Protein AF-A0AAD4BU66-F1 (afdb_monomer_lite)

Structure (mmCIF, N/CA/C/O backbone):
data_AF-A0AAD4BU66-F1
#
_entry.id   AF-A0AAD4BU66-F1
#
loop_
_atom_site.group_PDB
_atom_site.id
_atom_site.type_symbol
_atom_site.label_atom_id
_atom_site.label_alt_id
_atom_site.label_comp_id
_atom_site.label_asym_id
_atom_site.label_entity_id
_atom_site.label_seq_id
_atom_site.pdbx_PDB_ins_code
_atom_site.Cartn_x
_atom_site.Cartn_y
_atom_site.Cartn_z
_atom_site.occupancy
_atom_site.B_iso_or_equiv
_atom_site.auth_seq_id
_atom_site.auth_comp_id
_atom_site.auth_asym_id
_atom_site.auth_atom_id
_atom_site.pdbx_PDB_model_num
ATOM 1 N N . GLY A 1 1 ? -29.929 14.493 -2.819 1.00 46.84 1 GLY A N 1
ATOM 2 C CA . GLY A 1 1 ? -29.014 13.567 -3.515 1.00 46.84 1 GLY A CA 1
ATOM 3 C C . GLY A 1 1 ? -27.777 13.382 -2.666 1.00 46.84 1 GLY A C 1
ATOM 4 O O . GLY A 1 1 ? -27.265 14.377 -2.174 1.00 46.84 1 GLY A O 1
ATOM 5 N N . HIS A 1 2 ? -27.342 12.146 -2.421 1.00 49.12 2 HIS A N 1
ATOM 6 C CA . HIS A 1 2 ? -26.106 11.890 -1.675 1.00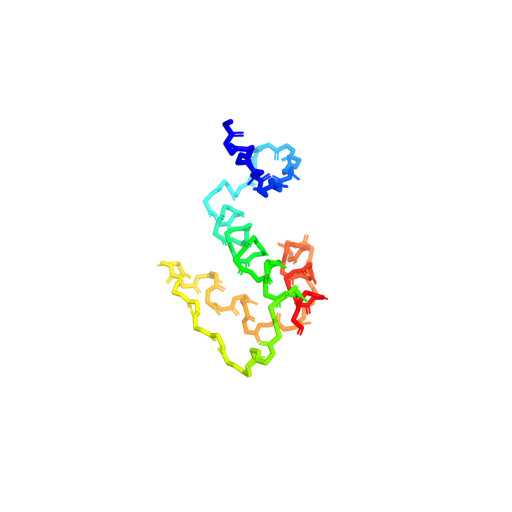 49.12 2 HIS A CA 1
ATOM 7 C C . HIS A 1 2 ? -24.897 12.313 -2.525 1.00 49.12 2 HIS A C 1
ATOM 9 O O . HIS A 1 2 ? -24.740 11.824 -3.643 1.00 49.12 2 HIS A O 1
ATOM 15 N N . GLN A 1 3 ? -24.056 13.221 -2.020 1.00 53.81 3 GLN A N 1
ATOM 16 C CA . GLN A 1 3 ? -22.752 13.475 -2.631 1.00 53.81 3 GLN A CA 1
ATOM 17 C C . GLN A 1 3 ? -21.853 12.265 -2.379 1.00 53.81 3 GLN A C 1
ATOM 19 O O . GLN A 1 3 ? -21.502 11.970 -1.240 1.00 53.81 3 GLN A O 1
ATOM 24 N N . VAL A 1 4 ? -21.485 11.562 -3.447 1.00 63.84 4 VAL A N 1
ATOM 25 C CA . VAL A 1 4 ? -20.473 10.508 -3.387 1.00 63.84 4 VAL A CA 1
ATOM 26 C C . VAL A 1 4 ? -19.108 11.182 -3.490 1.00 63.84 4 VAL A C 1
ATOM 28 O O . VAL A 1 4 ? -18.745 11.699 -4.547 1.00 63.84 4 VAL A O 1
ATOM 31 N N . SER A 1 5 ? -18.354 11.209 -2.392 1.00 74.12 5 SER A N 1
ATOM 32 C CA . SER A 1 5 ? -16.953 11.625 -2.421 1.00 74.12 5 SER A CA 1
ATOM 33 C C . SER A 1 5 ? -16.086 10.461 -2.913 1.00 74.12 5 SER A C 1
ATOM 35 O O . SER A 1 5 ? -16.281 9.309 -2.534 1.00 74.12 5 SER A O 1
ATOM 37 N N . SER A 1 6 ? -15.136 10.748 -3.805 1.00 79.81 6 SER A N 1
ATOM 38 C CA . SER A 1 6 ? -14.190 9.749 -4.320 1.00 79.81 6 SER A CA 1
ATOM 39 C C . SER A 1 6 ? -12.791 10.037 -3.791 1.00 79.81 6 SER A C 1
ATOM 41 O O . SER A 1 6 ? -12.287 11.144 -4.006 1.00 79.81 6 SER A O 1
ATOM 43 N N . LEU A 1 7 ? -12.139 9.047 -3.183 1.00 83.44 7 LEU A N 1
ATOM 44 C CA . LEU A 1 7 ? -10.723 9.135 -2.841 1.00 83.44 7 LEU A CA 1
ATOM 45 C C . LEU A 1 7 ? -9.879 8.975 -4.115 1.00 83.44 7 LEU A C 1
ATOM 47 O O . LEU A 1 7 ? -10.098 8.055 -4.902 1.00 83.44 7 LEU A O 1
ATOM 51 N N . ARG A 1 8 ? -8.936 9.892 -4.349 1.00 84.19 8 ARG A N 1
ATOM 52 C CA . ARG A 1 8 ? -8.098 9.908 -5.558 1.00 84.19 8 ARG A CA 1
ATOM 53 C C . ARG A 1 8 ? -6.639 10.107 -5.182 1.00 84.19 8 ARG A C 1
ATOM 55 O O . ARG A 1 8 ? -6.321 11.018 -4.426 1.00 84.19 8 ARG A O 1
ATOM 62 N N . PHE A 1 9 ? -5.758 9.315 -5.782 1.00 80.44 9 PHE A N 1
ATOM 63 C CA . PHE A 1 9 ? -4.313 9.481 -5.665 1.00 80.44 9 PHE A CA 1
ATOM 64 C C . PHE A 1 9 ? -3.755 10.001 -6.992 1.00 80.44 9 PHE A C 1
ATOM 66 O O . PHE A 1 9 ? -3.975 9.393 -8.041 1.00 80.44 9 PHE A O 1
ATOM 73 N N . LYS A 1 10 ? -3.052 11.138 -6.970 1.00 80.12 10 LYS A N 1
ATOM 74 C CA . LYS A 1 10 ? -2.445 11.714 -8.177 1.00 80.12 10 LYS A CA 1
ATOM 75 C C . LYS A 1 10 ? -1.039 11.155 -8.362 1.00 80.12 10 LYS A C 1
ATOM 77 O O . LYS A 1 10 ? -0.157 11.395 -7.544 1.00 80.12 10 LYS A O 1
ATOM 82 N N . LEU A 1 11 ? -0.835 10.431 -9.457 1.00 72.69 11 LEU A N 1
ATOM 83 C CA . LEU A 1 11 ? 0.488 9.997 -9.893 1.00 72.69 11 LEU A CA 1
ATOM 84 C C . LEU A 1 11 ? 1.122 11.065 -10.793 1.00 72.69 11 LEU A C 1
ATOM 86 O O . LEU A 1 11 ? 0.442 11.673 -11.617 1.00 72.69 11 LEU A O 1
ATOM 90 N N . ALA A 1 12 ? 2.431 11.270 -10.643 1.00 68.44 12 ALA A N 1
ATOM 91 C CA . ALA A 1 12 ? 3.238 12.013 -11.610 1.00 68.44 12 ALA A CA 1
ATOM 92 C C . ALA A 1 12 ? 3.447 11.191 -12.905 1.00 68.44 12 ALA A C 1
ATOM 94 O O . ALA A 1 12 ? 2.954 10.069 -13.007 1.00 68.44 12 ALA A O 1
ATOM 95 N N . SER A 1 13 ? 4.184 11.760 -13.870 1.00 65.31 13 SER A N 1
ATOM 96 C CA . SER A 1 13 ? 4.455 11.244 -15.230 1.00 65.31 13 SER A CA 1
ATOM 97 C C . SER A 1 13 ? 4.367 9.715 -15.416 1.00 65.31 13 SER A C 1
ATOM 99 O O . SER A 1 13 ? 4.955 8.923 -14.668 1.00 65.31 13 SER A O 1
ATOM 101 N N . ASP A 1 14 ? 3.655 9.312 -16.470 1.00 60.00 14 ASP A N 1
ATOM 102 C CA . ASP A 1 14 ? 3.239 7.939 -16.778 1.00 60.00 14 ASP A CA 1
ATOM 103 C C . ASP A 1 14 ? 4.346 7.045 -17.364 1.00 60.00 14 ASP A C 1
ATOM 105 O O . ASP A 1 14 ? 4.161 5.833 -17.488 1.00 60.00 14 ASP A O 1
ATOM 109 N N . LYS A 1 15 ? 5.508 7.625 -17.683 1.00 58.09 15 LYS A N 1
ATOM 110 C CA . LYS A 1 15 ? 6.513 7.019 -18.567 1.00 58.09 15 LYS A CA 1
ATOM 111 C C . LYS A 1 15 ? 7.222 5.769 -18.039 1.00 58.09 15 LYS A C 1
ATOM 113 O O . LYS A 1 15 ? 7.998 5.187 -18.780 1.00 58.09 15 LYS A O 1
ATOM 118 N N . ASN A 1 16 ? 6.981 5.326 -16.802 1.00 54.12 16 ASN A N 1
ATOM 119 C CA . ASN A 1 16 ? 7.581 4.097 -16.270 1.00 54.12 16 ASN A CA 1
ATOM 120 C C . ASN A 1 16 ? 6.727 3.464 -15.149 1.00 54.12 16 ASN A C 1
ATOM 122 O O . ASN A 1 16 ? 6.372 4.143 -14.181 1.00 54.12 16 ASN A O 1
ATOM 126 N N . HIS A 1 17 ? 6.470 2.149 -15.248 1.00 60.50 17 HIS A N 1
ATOM 127 C CA . HIS A 1 17 ? 5.844 1.270 -14.231 1.00 60.50 17 HIS A CA 1
ATOM 128 C C . HIS A 1 17 ? 4.319 1.374 -14.016 1.00 60.50 17 HIS A C 1
ATOM 130 O O . HIS A 1 17 ? 3.846 1.253 -12.887 1.00 60.50 17 HIS A O 1
ATOM 136 N N . ARG A 1 18 ? 3.530 1.537 -15.086 1.00 61.84 18 ARG A N 1
ATOM 137 C CA . ARG A 1 18 ? 2.070 1.768 -15.020 1.00 61.84 18 ARG A CA 1
ATOM 138 C C . ARG A 1 18 ? 1.293 0.748 -14.171 1.00 61.84 18 ARG A C 1
ATOM 140 O O . ARG A 1 18 ? 0.479 1.149 -13.350 1.00 61.84 18 ARG A O 1
ATOM 147 N N . VAL A 1 19 ? 1.573 -0.551 -14.320 1.00 63.12 19 VAL A N 1
ATOM 148 C CA . VAL A 1 19 ? 0.815 -1.597 -13.602 1.00 63.12 19 VAL A CA 1
ATOM 149 C C . VAL A 1 19 ? 1.304 -1.787 -12.163 1.00 63.12 19 VAL A C 1
ATOM 151 O O . VAL A 1 19 ? 0.491 -1.847 -11.253 1.00 63.12 19 VAL A O 1
ATOM 154 N N . TYR A 1 20 ? 2.623 -1.801 -11.930 1.00 66.56 20 TYR A N 1
ATOM 155 C CA . TYR A 1 20 ? 3.165 -1.894 -10.566 1.00 66.56 20 TYR A CA 1
ATOM 156 C C . TYR A 1 20 ? 2.735 -0.693 -9.713 1.00 66.56 20 TYR A C 1
ATOM 158 O O . TYR A 1 20 ? 2.265 -0.868 -8.599 1.00 66.56 20 TYR A O 1
ATOM 166 N N . LYS A 1 21 ? 2.798 0.530 -10.257 1.00 74.88 21 LYS A N 1
ATOM 167 C CA . LYS A 1 21 ? 2.341 1.737 -9.552 1.00 74.88 21 LYS A CA 1
ATOM 168 C C . LYS A 1 21 ? 0.841 1.713 -9.254 1.00 74.88 21 LYS A C 1
ATOM 170 O O . LYS A 1 21 ? 0.451 2.176 -8.189 1.00 74.88 21 LYS A O 1
ATOM 175 N N . ALA A 1 22 ? 0.015 1.193 -10.165 1.00 79.31 22 ALA A N 1
ATOM 176 C CA . ALA A 1 22 ? -1.433 1.130 -9.967 1.00 79.31 22 ALA A CA 1
ATOM 177 C C . ALA A 1 22 ? -1.810 0.241 -8.773 1.00 79.31 22 ALA A C 1
ATOM 179 O O . ALA A 1 22 ? -2.646 0.629 -7.964 1.00 79.31 22 ALA A O 1
ATOM 180 N N . GLU A 1 23 ? -1.147 -0.904 -8.624 1.00 83.25 23 GLU A N 1
ATOM 181 C CA . GLU A 1 23 ? -1.380 -1.819 -7.506 1.00 83.25 23 GLU A CA 1
ATOM 182 C C . GLU A 1 23 ? -0.945 -1.209 -6.163 1.00 83.25 23 GLU A C 1
ATOM 184 O O . GLU A 1 23 ? -1.700 -1.246 -5.194 1.00 83.25 23 GLU A O 1
ATOM 189 N N . MET A 1 24 ? 0.212 -0.533 -6.126 1.00 84.81 24 MET A N 1
ATOM 190 C CA . MET A 1 24 ? 0.667 0.209 -4.938 1.00 84.81 24 MET A CA 1
ATOM 191 C C . MET A 1 24 ? -0.300 1.340 -4.567 1.00 84.81 24 MET A C 1
ATOM 193 O O . MET A 1 24 ? -0.630 1.529 -3.400 1.00 84.81 24 MET A O 1
ATOM 197 N N . VAL A 1 25 ? -0.805 2.079 -5.558 1.00 86.56 25 VAL A N 1
ATOM 198 C CA . VAL A 1 25 ? -1.830 3.106 -5.331 1.00 86.56 25 VAL A CA 1
ATOM 199 C C . VAL A 1 25 ? -3.123 2.494 -4.799 1.00 86.56 25 VAL A C 1
ATOM 201 O O . VAL A 1 25 ? -3.715 3.052 -3.878 1.00 86.56 25 VAL A O 1
ATOM 204 N N . GLY A 1 26 ? -3.542 1.344 -5.329 1.00 86.56 26 GLY A N 1
ATOM 205 C CA . GLY A 1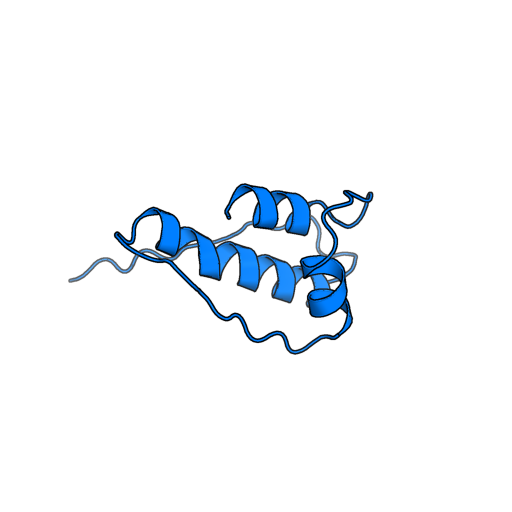 26 ? -4.694 0.601 -4.822 1.00 86.56 26 GLY A CA 1
ATOM 206 C C . GLY A 1 26 ? -4.550 0.261 -3.340 1.00 86.56 26 GLY A C 1
ATOM 207 O O . GLY A 1 26 ? -5.484 0.478 -2.574 1.00 86.56 26 GLY A O 1
ATOM 208 N N . MET A 1 27 ? -3.360 -0.171 -2.914 1.00 88.56 27 MET A N 1
ATOM 209 C CA . MET A 1 27 ? -3.068 -0.433 -1.501 1.00 88.56 27 MET A CA 1
ATOM 210 C C . MET A 1 27 ? -3.190 0.819 -0.628 1.00 88.56 27 MET A C 1
ATOM 212 O O . MET A 1 27 ? -3.852 0.769 0.405 1.00 88.56 27 MET A O 1
ATOM 216 N N . ILE A 1 28 ? -2.594 1.943 -1.047 1.00 88.69 28 ILE A N 1
ATOM 217 C CA . ILE A 1 28 ? -2.666 3.223 -0.318 1.00 88.69 28 ILE A CA 1
ATOM 218 C C . ILE A 1 28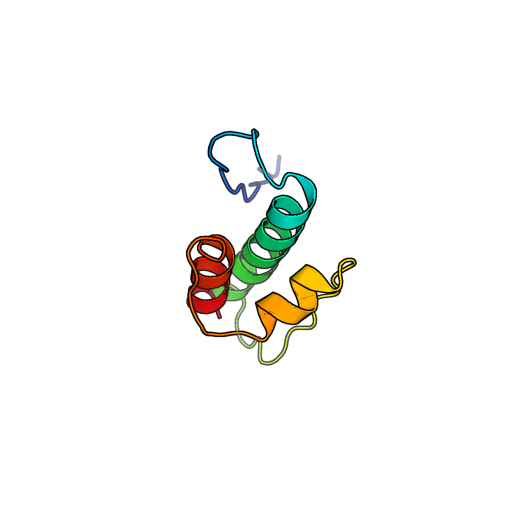 ? -4.127 3.662 -0.160 1.00 88.69 28 ILE A C 1
ATOM 220 O O . ILE A 1 28 ? -4.566 4.008 0.935 1.00 88.69 28 ILE A O 1
ATOM 224 N N . LEU A 1 29 ? -4.894 3.613 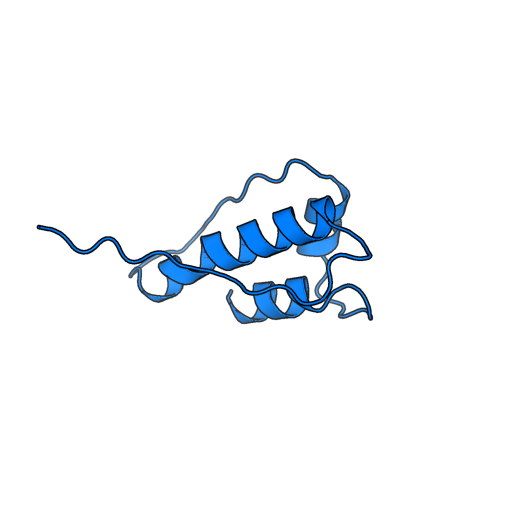-1.250 1.00 89.38 29 LEU A N 1
ATOM 225 C CA . LEU A 1 29 ? -6.304 3.996 -1.255 1.00 89.38 29 LEU A CA 1
ATOM 226 C C . LEU A 1 29 ? -7.177 3.040 -0.433 1.00 89.38 29 LEU A C 1
ATOM 228 O O . LEU A 1 29 ? -8.191 3.476 0.100 1.00 89.38 29 LEU A O 1
ATOM 232 N N . ALA A 1 30 ? -6.806 1.762 -0.317 1.00 88.44 30 ALA A N 1
ATOM 233 C CA . ALA A 1 30 ? -7.545 0.784 0.477 1.00 88.44 30 ALA A CA 1
ATOM 234 C C . ALA A 1 30 ? -7.382 1.003 1.989 1.00 88.44 30 ALA A C 1
ATOM 236 O O . ALA A 1 30 ? -8.316 0.733 2.743 1.00 88.44 30 ALA A O 1
ATOM 237 N N . VAL A 1 31 ? -6.221 1.497 2.438 1.00 88.56 31 VAL A N 1
ATOM 238 C CA . VAL A 1 31 ? -5.966 1.745 3.869 1.00 88.56 31 VAL A CA 1
ATOM 239 C C . VAL A 1 31 ? -6.409 3.128 4.334 1.00 88.56 31 VAL A C 1
ATOM 241 O O . VAL A 1 31 ? -6.740 3.297 5.503 1.00 88.56 31 VAL A O 1
ATOM 244 N N . GLU A 1 32 ? -6.488 4.111 3.439 1.00 87.62 32 GLU A N 1
ATOM 245 C CA . GLU A 1 32 ? -6.842 5.486 3.809 1.00 87.62 32 GLU A CA 1
ATOM 246 C C . GLU A 1 32 ? -8.205 5.609 4.533 1.00 87.62 32 GLU A C 1
ATOM 248 O O . GLU A 1 32 ? -8.252 6.256 5.580 1.00 87.62 32 GLU A O 1
ATOM 253 N N . PRO A 1 33 ? -9.305 4.951 4.099 1.00 86.94 33 PRO A N 1
ATOM 254 C CA . PRO A 1 33 ? -10.586 5.009 4.810 1.00 86.94 33 PRO A CA 1
ATOM 255 C C . PRO A 1 33 ? -10.546 4.350 6.196 1.00 86.94 33 PRO A C 1
ATOM 257 O O . PRO A 1 33 ? -11.367 4.656 7.067 1.00 86.94 33 PRO A O 1
ATOM 260 N N . LEU A 1 34 ? -9.592 3.442 6.427 1.00 85.88 34 LEU A N 1
ATOM 261 C CA . LEU A 1 34 ? -9.462 2.741 7.702 1.00 85.88 34 LEU A CA 1
ATOM 262 C C . LEU A 1 34 ? -9.025 3.681 8.824 1.00 85.88 34 LEU A C 1
ATOM 264 O O . LEU A 1 34 ? -9.429 3.467 9.961 1.00 85.88 34 LEU A O 1
ATOM 268 N N . LYS A 1 35 ? -8.307 4.767 8.510 1.00 82.94 35 LYS A N 1
ATOM 269 C CA . LYS A 1 35 ? -7.923 5.801 9.486 1.00 82.94 35 LYS A CA 1
ATOM 270 C C . LYS A 1 35 ? -9.128 6.434 10.184 1.00 82.94 35 LYS A C 1
ATOM 272 O O . LYS A 1 35 ? -9.039 6.835 11.340 1.00 82.94 35 LYS A O 1
ATOM 277 N N . SER A 1 36 ? -10.265 6.524 9.493 1.00 83.06 36 SER A N 1
ATOM 278 C CA . SER A 1 36 ? -11.520 7.047 10.049 1.00 83.06 36 SER A CA 1
ATOM 279 C C . SER A 1 36 ? -12.428 5.955 10.628 1.00 83.06 36 SER A C 1
ATOM 281 O O . SER A 1 36 ? -13.447 6.265 11.246 1.00 83.06 36 SER A O 1
ATOM 283 N N . THR A 1 37 ? -12.073 4.678 10.458 1.00 83.50 37 THR A N 1
ATOM 284 C CA . THR A 1 37 ? -12.859 3.538 10.938 1.00 83.50 37 THR A CA 1
ATOM 285 C C . THR A 1 37 ? -12.392 3.140 12.339 1.00 83.50 37 THR A C 1
ATOM 287 O O . THR A 1 37 ? -11.255 2.721 12.540 1.00 83.50 37 THR A O 1
ATOM 290 N N . ARG A 1 38 ? -13.269 3.242 13.345 1.00 83.44 38 ARG A N 1
ATOM 291 C CA . ARG A 1 38 ? -12.927 2.833 14.719 1.00 83.44 38 ARG A CA 1
ATOM 292 C C . ARG A 1 38 ? -12.801 1.304 14.824 1.00 83.44 38 ARG A C 1
ATOM 294 O O . ARG A 1 38 ? -13.625 0.579 14.279 1.00 83.44 38 ARG A O 1
ATOM 301 N N . HIS A 1 39 ? -11.825 0.836 15.607 1.00 83.38 39 HIS A N 1
ATOM 302 C CA . HIS A 1 39 ? -11.613 -0.574 15.992 1.00 83.38 39 HIS A CA 1
ATOM 303 C C . HIS A 1 39 ? -11.130 -1.546 14.896 1.00 83.38 39 HIS A C 1
ATOM 305 O O . HIS A 1 39 ? -11.291 -2.760 15.038 1.00 83.38 39 HIS A O 1
ATOM 311 N N . VAL A 1 40 ? -10.471 -1.067 13.838 1.00 84.44 40 VAL A N 1
ATOM 312 C CA . VAL A 1 40 ? -9.814 -1.961 12.869 1.00 84.44 40 VAL A CA 1
ATOM 313 C C . VAL A 1 40 ? -8.517 -2.512 13.469 1.00 84.44 40 VAL A C 1
ATOM 315 O O . VAL A 1 40 ? -7.568 -1.773 13.698 1.00 84.44 40 VAL A O 1
ATOM 318 N N . ARG A 1 41 ? -8.472 -3.823 13.739 1.00 83.69 41 ARG A N 1
ATOM 319 C CA . ARG A 1 41 ? -7.278 -4.514 14.275 1.00 83.69 41 ARG A CA 1
ATOM 320 C C . ARG A 1 41 ? -6.486 -5.295 13.230 1.00 83.69 41 ARG A C 1
ATOM 322 O O . ARG A 1 41 ? -5.306 -5.562 13.431 1.00 83.69 41 ARG A O 1
ATOM 329 N N . LYS A 1 42 ? -7.141 -5.729 12.153 1.00 86.88 42 LYS A N 1
ATOM 330 C CA . LYS A 1 42 ? -6.531 -6.549 11.106 1.00 86.88 42 LYS A CA 1
ATOM 331 C C . LYS A 1 42 ? -7.221 -6.290 9.776 1.00 86.88 42 LYS A C 1
ATOM 333 O O . LYS A 1 42 ? -8.443 -6.203 9.718 1.00 86.88 42 LYS A O 1
ATOM 338 N N . VAL A 1 43 ? -6.420 -6.218 8.722 1.00 85.69 43 VAL A N 1
ATOM 339 C CA . VAL A 1 43 ? -6.853 -6.022 7.336 1.00 85.69 43 VAL A CA 1
ATOM 340 C C . VAL A 1 43 ? -6.125 -7.053 6.490 1.00 85.69 43 VAL A C 1
ATOM 342 O O . VAL A 1 43 ? -4.967 -7.368 6.759 1.00 85.69 43 VAL A O 1
ATOM 345 N N . SER A 1 44 ? -6.803 -7.601 5.488 1.00 89.06 44 SER A N 1
ATOM 346 C CA . SER A 1 44 ? -6.175 -8.461 4.484 1.00 89.06 44 SER A CA 1
ATOM 347 C C . SER A 1 44 ? -6.336 -7.803 3.122 1.00 89.06 44 SER A C 1
ATOM 349 O O . SER A 1 44 ? -7.452 -7.473 2.732 1.00 89.06 44 SER A O 1
ATOM 351 N N . LEU A 1 45 ? -5.223 -7.598 2.420 1.00 86.50 45 LEU A N 1
ATOM 352 C CA . LEU A 1 45 ? -5.193 -7.060 1.062 1.00 86.50 45 LEU A CA 1
ATOM 353 C C . LEU A 1 45 ? -4.726 -8.165 0.114 1.00 86.50 45 LEU A C 1
ATOM 355 O O . LEU A 1 45 ? -3.691 -8.789 0.353 1.00 86.50 45 LEU A O 1
ATOM 359 N N . ALA A 1 46 ? -5.495 -8.413 -0.945 1.00 86.81 46 ALA A N 1
ATOM 360 C CA . ALA A 1 46 ? -5.117 -9.332 -2.011 1.00 86.81 46 ALA A CA 1
ATOM 361 C C . ALA A 1 46 ? -4.429 -8.550 -3.135 1.00 86.81 46 ALA A C 1
ATOM 363 O O . ALA A 1 46 ? -4.953 -7.539 -3.597 1.00 86.81 46 ALA A O 1
ATOM 364 N N . LEU A 1 47 ? -3.257 -9.027 -3.545 1.00 85.06 47 LEU A N 1
ATOM 365 C CA . LEU A 1 47 ? -2.409 -8.424 -4.572 1.00 85.06 47 LEU A CA 1
ATOM 366 C C . LEU A 1 47 ? -2.199 -9.455 -5.678 1.00 85.06 47 LEU A C 1
ATOM 368 O O . LEU A 1 47 ? -1.956 -10.629 -5.384 1.00 85.06 47 LEU A O 1
ATOM 372 N N . ASP A 1 48 ? -2.312 -9.033 -6.933 1.00 83.19 48 ASP A N 1
ATOM 373 C CA . ASP A 1 48 ? -2.190 -9.922 -8.087 1.00 83.19 48 ASP A CA 1
ATOM 374 C C . ASP A 1 48 ? -0.722 -10.148 -8.482 1.00 83.19 48 ASP A C 1
ATOM 376 O O . ASP A 1 48 ? -0.372 -11.184 -9.060 1.00 83.19 48 ASP A O 1
ATOM 380 N N . ARG A 1 49 ? 0.177 -9.228 -8.105 1.00 80.94 49 ARG A N 1
ATOM 381 C CA . ARG A 1 49 ? 1.575 -9.271 -8.522 1.00 80.94 49 ARG A CA 1
ATOM 382 C C . ARG A 1 49 ? 2.510 -9.651 -7.389 1.00 80.94 49 ARG A C 1
ATOM 384 O O . ARG A 1 49 ? 2.636 -8.982 -6.365 1.00 80.94 49 ARG A O 1
ATOM 391 N N . LYS A 1 50 ? 3.336 -10.666 -7.656 1.00 82.38 50 LYS A N 1
ATOM 392 C CA . LYS A 1 50 ? 4.412 -11.099 -6.747 1.00 82.38 50 LYS A CA 1
ATOM 393 C C . LYS A 1 50 ? 5.346 -9.955 -6.343 1.00 82.38 50 LYS A C 1
ATOM 395 O O . LYS A 1 50 ? 5.742 -9.890 -5.187 1.00 82.38 50 LYS A O 1
ATOM 400 N N . ALA A 1 51 ? 5.666 -9.045 -7.266 1.00 79.81 51 ALA A N 1
ATOM 401 C CA . ALA A 1 51 ? 6.488 -7.875 -6.958 1.00 79.81 51 ALA A CA 1
ATOM 402 C C . ALA A 1 51 ? 5.834 -6.983 -5.889 1.00 79.81 51 ALA A C 1
ATOM 404 O O . ALA A 1 51 ? 6.505 -6.606 -4.940 1.00 79.81 51 ALA A O 1
ATOM 405 N N . ALA A 1 52 ? 4.528 -6.720 -5.979 1.00 79.69 52 ALA A N 1
ATOM 406 C CA . ALA A 1 52 ? 3.791 -5.942 -4.984 1.00 79.69 52 ALA A CA 1
ATOM 407 C C . ALA A 1 52 ? 3.760 -6.628 -3.609 1.00 79.69 52 ALA A C 1
ATOM 409 O O . ALA A 1 52 ? 3.987 -5.995 -2.578 1.00 79.69 52 ALA A O 1
ATOM 410 N N . ILE A 1 53 ? 3.573 -7.951 -3.588 1.00 82.44 53 ILE A N 1
ATOM 411 C CA . ILE A 1 53 ? 3.629 -8.747 -2.353 1.00 82.44 53 ILE A CA 1
ATOM 412 C C . ILE A 1 53 ? 5.026 -8.691 -1.721 1.00 82.44 53 ILE A C 1
ATOM 414 O O . ILE A 1 53 ? 5.148 -8.563 -0.506 1.00 82.44 53 ILE A O 1
ATOM 418 N N . LEU A 1 54 ? 6.088 -8.797 -2.520 1.00 82.62 54 LEU A N 1
ATOM 419 C CA . LEU A 1 54 ? 7.459 -8.759 -2.012 1.00 82.62 54 LEU A CA 1
ATOM 420 C C . LEU A 1 54 ? 7.830 -7.368 -1.497 1.00 82.62 54 LEU A C 1
ATOM 422 O O . LEU A 1 54 ? 8.389 -7.260 -0.406 1.00 82.62 54 LEU A O 1
ATOM 426 N N . THR A 1 55 ? 7.481 -6.308 -2.229 1.00 79.62 55 THR A N 1
ATOM 427 C CA . THR A 1 55 ? 7.783 -4.942 -1.794 1.00 79.62 55 THR A CA 1
ATOM 428 C C . THR A 1 55 ? 6.957 -4.541 -0.577 1.00 79.62 55 THR A C 1
ATOM 430 O O . THR A 1 55 ? 7.488 -3.887 0.314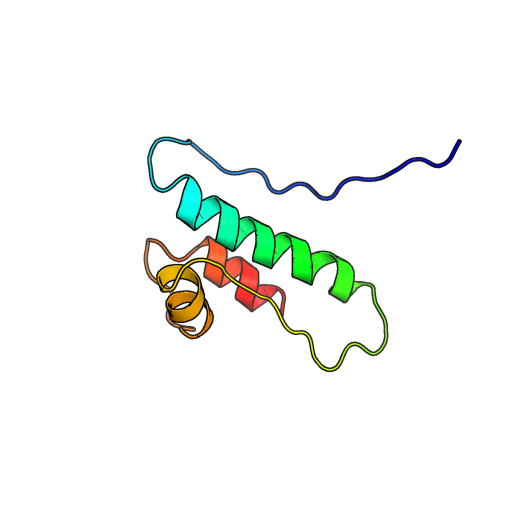 1.00 79.62 55 THR A O 1
ATOM 433 N N . SER A 1 56 ? 5.703 -4.993 -0.461 1.00 77.62 56 SER A N 1
ATOM 434 C CA . SER A 1 56 ? 4.872 -4.673 0.710 1.00 77.62 56 SER A CA 1
ATOM 435 C C . SER A 1 56 ? 5.431 -5.179 2.035 1.00 77.62 56 SER A C 1
ATOM 437 O O . SER A 1 56 ? 5.223 -4.549 3.072 1.00 77.62 56 SER A O 1
ATOM 439 N N . LYS A 1 57 ? 6.207 -6.264 1.989 1.00 81.56 57 LYS A N 1
ATOM 440 C CA . LYS A 1 57 ? 6.905 -6.843 3.141 1.00 81.56 57 LYS A CA 1
ATOM 441 C C . LYS A 1 57 ? 8.251 -6.178 3.447 1.00 81.56 57 LYS A C 1
ATOM 443 O O . LYS A 1 57 ? 8.862 -6.505 4.460 1.00 81.56 57 LYS A O 1
ATOM 448 N N . SER A 1 58 ? 8.747 -5.295 2.579 1.00 76.50 58 SER A N 1
ATOM 449 C CA . SER A 1 58 ? 10.055 -4.658 2.728 1.00 76.50 58 SER A CA 1
ATOM 450 C C . SER A 1 58 ? 9.910 -3.227 3.237 1.00 76.50 58 SER A C 1
ATOM 452 O O . SER A 1 58 ? 9.494 -2.352 2.492 1.00 76.50 58 SER A O 1
ATOM 454 N N . PHE A 1 59 ? 10.319 -2.978 4.482 1.00 68.44 59 PHE A N 1
ATOM 455 C CA . PHE A 1 59 ? 10.360 -1.634 5.088 1.00 68.44 59 PHE A CA 1
ATOM 456 C C . PHE A 1 59 ? 11.610 -0.823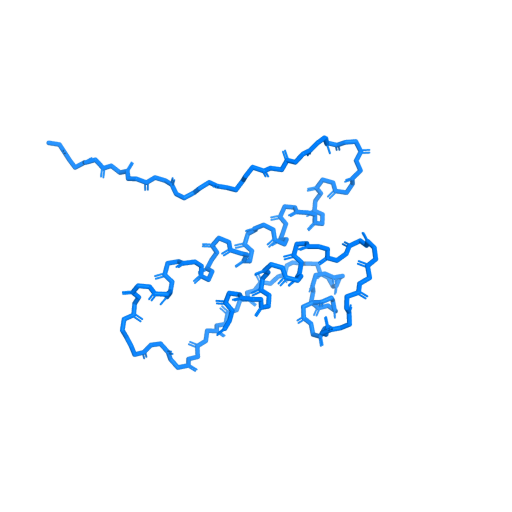 4.700 1.00 68.44 59 PHE A C 1
ATOM 458 O O . PHE A 1 59 ? 11.841 0.269 5.212 1.00 68.44 59 PHE A O 1
ATOM 465 N N . LEU A 1 60 ? 12.456 -1.365 3.821 1.00 69.94 60 LEU A N 1
ATOM 466 C CA . LEU A 1 60 ? 13.640 -0.668 3.334 1.00 69.94 60 LEU A CA 1
ATOM 467 C C . LEU A 1 60 ? 13.241 0.229 2.161 1.00 69.94 60 LEU A C 1
ATOM 469 O O . LEU A 1 60 ? 12.929 -0.262 1.068 1.00 69.94 60 LEU A O 1
ATOM 473 N N . SER A 1 61 ? 13.288 1.542 2.389 1.00 64.94 61 SER A N 1
ATOM 474 C CA . SER A 1 61 ? 13.087 2.529 1.330 1.00 64.94 61 SER A CA 1
ATOM 475 C C . SER A 1 61 ? 14.192 2.395 0.275 1.00 64.94 61 SER A C 1
ATOM 477 O O . SER A 1 61 ? 15.383 2.277 0.576 1.00 64.94 61 SER A O 1
ATOM 479 N N . LYS A 1 62 ? 13.781 2.360 -0.992 1.00 68.00 62 LYS A N 1
ATOM 480 C CA . LYS A 1 62 ? 14.645 2.333 -2.178 1.00 68.00 62 LYS A CA 1
ATOM 481 C C . LYS A 1 62 ? 14.139 3.390 -3.163 1.00 68.00 62 LYS A C 1
ATOM 483 O O . LYS A 1 62 ? 12.957 3.722 -3.120 1.00 68.00 62 LYS A O 1
ATOM 488 N N . PRO A 1 63 ? 14.952 3.859 -4.127 1.00 57.94 63 PRO A N 1
ATOM 489 C CA . PRO A 1 63 ? 14.556 4.923 -5.062 1.00 57.94 63 PRO A CA 1
ATOM 490 C C . PRO A 1 63 ? 13.246 4.679 -5.842 1.00 57.94 63 PRO A C 1
ATOM 492 O O . PRO A 1 63 ? 12.616 5.622 -6.310 1.00 57.94 63 PRO A O 1
ATOM 495 N N . ALA A 1 64 ? 12.802 3.423 -5.970 1.00 65.00 64 ALA A N 1
ATOM 496 C CA . ALA A 1 64 ? 11.544 3.044 -6.621 1.00 65.00 64 ALA A CA 1
ATOM 497 C C . ALA A 1 64 ? 10.375 2.756 -5.647 1.00 65.00 64 ALA A C 1
ATOM 499 O O . ALA A 1 64 ? 9.307 2.334 -6.092 1.00 65.00 64 ALA A O 1
ATOM 500 N N . HIS A 1 65 ? 10.559 2.941 -4.335 1.00 75.38 65 HIS A N 1
ATOM 501 C CA . HIS A 1 65 ? 9.622 2.527 -3.279 1.00 75.38 65 HIS A CA 1
ATOM 502 C C . HIS A 1 65 ? 8.818 3.678 -2.666 1.00 75.38 65 HIS A C 1
ATOM 504 O O . HIS A 1 65 ? 8.069 3.437 -1.732 1.00 75.38 65 HIS A O 1
ATOM 510 N N . TYR A 1 66 ? 8.878 4.897 -3.203 1.00 80.25 66 TYR A N 1
ATOM 511 C CA . TYR A 1 66 ? 8.192 6.046 -2.594 1.00 80.25 66 TYR A CA 1
ATOM 512 C C . TYR A 1 66 ? 6.683 5.817 -2.331 1.00 80.25 66 TYR A C 1
ATOM 514 O O . TYR A 1 66 ? 6.143 6.316 -1.352 1.00 80.25 66 TYR A O 1
ATOM 522 N N . LEU A 1 67 ? 5.986 5.035 -3.172 1.00 81.75 67 LEU A N 1
ATOM 523 C CA . LEU A 1 67 ? 4.583 4.654 -2.935 1.00 81.75 67 LEU A CA 1
ATOM 524 C C . LEU A 1 67 ? 4.429 3.686 -1.756 1.00 81.75 67 LEU A C 1
ATOM 526 O O . LEU A 1 67 ? 3.449 3.757 -1.023 1.00 81.75 67 LEU A O 1
ATOM 530 N N . MET A 1 68 ? 5.396 2.793 -1.568 1.00 84.56 68 MET A N 1
ATOM 531 C CA . MET A 1 68 ? 5.425 1.892 -0.423 1.00 84.56 68 MET A CA 1
ATOM 532 C C . MET A 1 68 ? 5.753 2.624 0.869 1.00 84.56 68 MET A C 1
ATOM 534 O O . MET A 1 68 ? 5.113 2.350 1.875 1.00 84.56 68 MET A O 1
ATOM 538 N N . ASP A 1 69 ? 6.644 3.611 0.815 1.00 83.81 69 ASP A N 1
ATOM 539 C CA . ASP A 1 69 ? 6.935 4.465 1.966 1.00 83.81 69 ASP A CA 1
ATOM 540 C C . ASP A 1 69 ? 5.664 5.218 2.416 1.00 83.81 69 ASP A C 1
ATOM 542 O O . ASP A 1 69 ? 5.359 5.273 3.605 1.00 83.81 69 ASP A O 1
ATOM 546 N N . ILE A 1 70 ? 4.856 5.715 1.465 1.00 83.44 70 ILE A N 1
ATOM 547 C CA . ILE A 1 70 ? 3.542 6.324 1.753 1.00 83.44 70 ILE A CA 1
ATOM 548 C C . ILE A 1 70 ? 2.564 5.296 2.334 1.00 83.44 70 ILE A C 1
ATOM 550 O O . ILE A 1 70 ? 1.848 5.595 3.286 1.00 83.44 70 ILE A O 1
ATOM 554 N N . PHE A 1 71 ? 2.516 4.086 1.771 1.00 84.75 71 PHE A N 1
ATOM 555 C CA . PHE A 1 71 ? 1.663 3.018 2.288 1.00 84.75 71 PHE A CA 1
ATOM 556 C C . PHE A 1 71 ? 2.026 2.649 3.732 1.00 84.75 71 PHE A C 1
ATOM 558 O O . PHE A 1 71 ? 1.134 2.549 4.567 1.00 84.75 71 PHE A O 1
ATOM 565 N N . HIS A 1 72 ? 3.314 2.485 4.047 1.00 84.88 72 HIS A N 1
ATOM 566 C CA . HIS A 1 72 ? 3.772 2.150 5.397 1.00 84.88 72 HIS A CA 1
ATOM 567 C C . HIS A 1 72 ? 3.552 3.287 6.393 1.00 84.88 72 HIS A C 1
ATOM 569 O O . HIS A 1 72 ? 3.261 3.004 7.546 1.00 84.88 72 HIS A O 1
ATOM 575 N N . ALA A 1 73 ? 3.620 4.549 5.962 1.00 83.56 73 ALA A N 1
ATOM 576 C CA . ALA A 1 73 ? 3.258 5.694 6.802 1.00 83.56 73 ALA A CA 1
ATOM 577 C C . ALA A 1 73 ? 1.750 5.770 7.122 1.00 83.56 73 ALA A C 1
ATOM 579 O O . ALA A 1 73 ? 1.343 6.502 8.023 1.00 83.56 73 ALA A O 1
ATOM 580 N N . ASN A 1 74 ? 0.920 5.045 6.365 1.00 77.50 74 ASN A N 1
ATOM 581 C CA . ASN A 1 74 ? -0.530 4.989 6.531 1.00 77.50 74 ASN A CA 1
ATOM 582 C C . ASN A 1 74 ? -1.018 3.784 7.357 1.00 77.50 74 ASN A C 1
ATOM 584 O O . ASN A 1 74 ? -2.228 3.694 7.590 1.00 77.50 74 ASN A O 1
ATOM 588 N N . LEU A 1 75 ? -0.120 2.870 7.744 1.00 76.12 75 LEU A N 1
ATOM 589 C CA . LEU A 1 75 ? -0.391 1.764 8.671 1.00 76.12 75 LEU A CA 1
ATOM 590 C C . LEU A 1 75 ? -0.209 2.218 10.121 1.00 76.12 75 LEU A C 1
ATOM 592 O O . LEU A 1 75 ? -1.008 1.749 10.962 1.00 76.12 75 LEU A O 1
#

Foldseek 3Di:
DDDDDDDDDDDPDPPDDNPLVVQLVVLLRVLQVVVVPPPDPDDDDDGPDPVNVVLLPDPDDDPVCPSSVSSVVSD

Secondary structure (DSSP, 8-state):
-------------SSS-HHHHHHHHHHHHHHGGGGGSTT--------S-HHHHHHHT-----TT-HHHHHHHHT-

Sequence (75 aa):
GHQVSSLRFKLASDKNHRVYKAEMVGMILAVEPLKSTRHVRKVSLALDRKAAILTSKSFLSKPAHYLMDIFHANL

Radius of gyration: 13.64 Å; chains: 1; bounding box: 44×25×35 Å

pLDDT: mean 77.43, std 10.49, range [46.84, 89.38]

Organism: NCBI:txid1328754